Protein 5FEY (pdb70)

InterPro domains:
  IPR000315 B-box-type zinc finger [PS50119] (95-138)
  IPR000315 B-box-type zinc finger [SM00336] (95-138)
  IPR001258 NHL repeat [PF01436] (371-398)
  IPR001258 NHL repeat [PF01436] (469-496)
  IPR001258 NHL repeat [PF01436] (616-643)
  IPR001258 NHL repeat [PS51125] (358-401)
  IPR001258 NHL repeat [PS51125] (415-458)
  IPR001258 NHL repeat [PS51125] (464-499)
  IPR001258 NHL repeat [PS51125] (562-605)
  IPR001258 NHL repeat [PS51125] (616-646)
  IPR001841 Zinc finger, RING-type [PS50089] (20-65)
  IPR001841 Zinc finger, RING-type [SM00184] (20-64)
  IPR011042 Six-bladed beta-propeller, TolB-like [G3DSA:2.120.10.30] (347-546)
  IPR011042 Six-bladed beta-propeller, TolB-like [G3DSA:2.120.10.30] (547-652)
  IPR013083 Zinc finger, RING/FYVE/PHD-type [G3DSA:3.30.40.10] (6-94)
  IPR017907 Zinc finger, RING-type, conserved site [PS00518] (39-48)
  IPR027370 Zinc finger, RING-type, eukaryotic [PF13445] (20-62)
  IPR047051 TRIM32, B-box type 1 zinc finger [cd19806] (98-138)

Nearest PDB structures (foldseek):
  5fey-assembly1_A  TM=1.013E+00  e=1.284E-15  Homo sapiens
  5fey-assembly1_B  TM=9.934E-01  e=4.570E-12  Homo sapiens
  2ct2-assembly1_A  TM=7.815E-01  e=1.992E-08  Homo sapiens
  4txa-assembly1_A  TM=7.859E-01  e=1.491E-04  Mus musculus
  8c6j-assembly1_CN  TM=7.035E-01  e=1.374E-01  Homo sapiens

B-factor: mean 85.53, std 28.17, range [35.69, 183.36]

Foldseek 3Di:
DDDDPVVVQVQQAFPPPRHGADVPQQFWFAAPVGDTGGVVVVVVQVVPQAADPPDGDTGGCVVTDTPVVN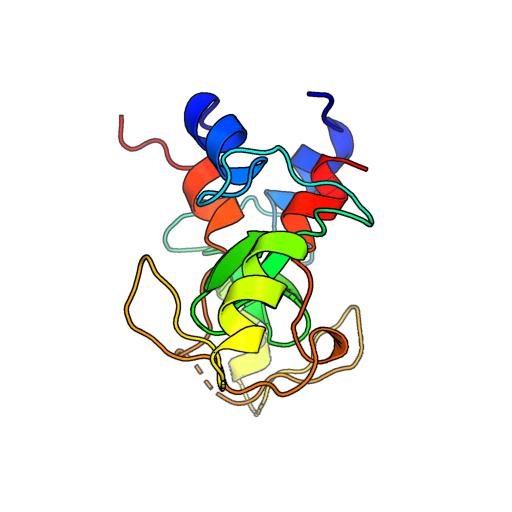CVVPDDPD/DDDDPVVVQVQQAFPPPRGGADVPQQFWWAAPVGDTGGPVVQVVQLVVHQGADPPDRDGGGDNDRVVTDTPVVNVVVVD

GO terms:
  GO:0061630 ubiquitin protein ligase activity (F, IDA)
  GO:0034144 negative regulation of toll-like receptor 4 signaling pathway (P, IDA)
  GO:0005737 cytoplasm (C, IDA)
  GO:0005776 autophagosome (C, IDA)
  GO:0005813 centrosome (C, IDA)
  GO:0042594 response to starvation (P, IDA)
  GO:0030674 protein-macromolecule adaptor activity (F, IDA)
  GO:0045087 innate immune response (P, IDA)
  GO:2000786 positive regulation of autophagosome assembly (P, IDA)
  GO:0033554 cellular response to stress (P, IDA)
  GO:1902018 negative regulation of cilium assembly (P, IDA)
  GO:0006979 response to oxidative stress (P, IDA)
  GO:0070534 protein K63-linked ubiquitination (P, IDA)
  GO:0070936 protein K48-linked ubiquitination (P, IDA)
  GO:0000045 autophagosome assembly (P, IDA)
  GO:0061630 ubiquitin protein ligase activity (F, IMP)
  GO:0003713 transcription coactivator activity (F, IDA)
  GO:0010508 positive regulation of autophagy (P, IDA)
  GO:0010994 free ubiquitin chain polymerization (P, IDA)
  GO:0061630 ubiquitin protein ligase activity (F, EXP)

Radius of gyration: 15.33 Å; Cα contacts (8 Å, |Δi|>4): 271; chains: 2; bounding box: 41×32×33 Å

Sequence (157 aa):
SHLNLDALREVLECPICMESFTEEQLRPKLLHCGHTICRQCLEKLLASGVRCPFCSKITRITQLTDNLTVLKIIDTAGSHLNLDALREVLECPICMESFTEEQLRPKLLHCGHTICRQCLEKLLASSGVRCPFCSKITRITSLTQLTDNLTVLKIID

CATH classification: 3.30.40.10

Secondary structure (DSSP, 8-state):
----HHHHHHTTB-TTT-PBP-SSTT-EEE-TTS-EEEHHHHHHHTT--EE-SSS--EE----PEE-HHHHHHT----/----HHHHHHHTB-TTT-PBP-SSTT--EE-TTS-EE-HHHHHHHHHT--EE-SSS--EE--SSGGGSEE-HHHHHHT-

Organism: Homo sapiens (NCBI:txid9606)

Structure (mmCIF, N/CA/C/O backbone):
data_5FEY
#
_entry.id   5FEY
#
_cell.length_a   54.536
_cell.length_b   54.536
_cell.length_c   99.120
_cell.angle_alpha   90.00
_cell.angle_beta   90.00
_cell.angle_gamma   90.00
#
_symmetry.space_group_name_H-M   'P 43 21 2'
#
loop_
_entity.id
_entity.type
_entity.pdbx_description
1 polymer 'E3 ubiquitin-protein ligase TRIM32'
2 non-polymer 'ZINC ION'
3 water water
#
loop_
_atom_site.group_PDB
_atom_site.id
_atom_site.type_symbol
_atom_site.label_atom_id
_atom_site.label_alt_id
_atom_site.label_comp_id
_atom_site.label_asym_id
_atom_site.label_entity_id
_atom_site.label_seq_id
_atom_site.pdbx_PDB_ins_code
_atom_site.Cartn_x
_atom_site.Cartn_y
_atom_site.Cartn_z
_atom_site.occupancy
_atom_site.B_iso_or_equiv
_atom_site.auth_seq_id
_atom_site.auth_comp_id
_atom_site.auth_asym_id
_atom_site.auth_atom_id
_atom_site.pdbx_PDB_model_num
ATOM 1 N N . SER A 1 2 ? 4.374 14.963 48.275 1.00 93.12 7 SER A N 1
ATOM 2 C CA . SER A 1 2 ? 4.756 13.930 47.320 1.00 92.35 7 SER A CA 1
ATOM 3 C C . SER A 1 2 ? 5.967 13.146 47.815 1.00 91.11 7 SER A C 1
ATOM 4 O O . SER A 1 2 ? 6.925 13.723 48.329 1.00 88.20 7 SER A O 1
ATOM 7 N N . HIS A 1 3 ? 5.917 11.827 47.650 1.00 95.05 8 HIS A N 1
ATOM 8 C CA . HIS A 1 3 ? 6.989 10.962 48.115 1.00 99.64 8 HIS A CA 1
ATOM 9 C C . HIS A 1 3 ? 8.249 11.168 47.277 1.00 93.72 8 HIS A C 1
ATOM 10 O O . HIS A 1 3 ? 8.249 11.858 46.253 1.00 92.50 8 HIS A O 1
ATOM 17 N N . LEU A 1 4 ? 9.338 10.545 47.724 1.00 83.92 9 LEU A N 1
ATOM 18 C CA . LEU A 1 4 ? 10.605 10.613 47.012 1.00 71.10 9 LEU A CA 1
ATOM 19 C C . LEU A 1 4 ? 11.511 9.499 47.515 1.00 67.54 9 LEU A C 1
ATOM 20 O O . LEU A 1 4 ? 11.504 9.178 48.706 1.00 65.88 9 LEU A O 1
ATOM 25 N N . ASN A 1 5 ? 12.291 8.920 46.604 1.00 63.55 10 ASN A N 1
ATOM 26 C CA . ASN A 1 5 ? 13.227 7.856 46.944 1.00 65.72 10 ASN A CA 1
ATOM 27 C C . ASN A 1 5 ? 14.579 8.486 47.261 1.00 61.98 10 ASN A C 1
ATOM 28 O O . ASN A 1 5 ? 15.181 9.139 46.401 1.00 63.56 10 ASN A O 1
ATOM 33 N N . LEU A 1 6 ? 15.056 8.286 48.491 1.00 57.66 11 LEU A N 1
ATOM 34 C CA . LEU A 1 6 ? 16.287 8.945 48.912 1.00 56.10 11 LEU A CA 1
ATOM 35 C C . LEU A 1 6 ? 17.514 8.300 48.278 1.00 54.54 11 LEU A C 1
ATOM 36 O O . LEU A 1 6 ? 18.424 9.002 47.821 1.00 48.07 11 LEU A O 1
ATOM 41 N N . ASP A 1 7 ? 17.558 6.966 48.240 1.00 53.14 12 ASP A N 1
ATOM 42 C CA . ASP A 1 7 ? 18.705 6.279 47.653 1.00 68.43 12 ASP A CA 1
ATOM 43 C C . ASP A 1 7 ? 18.803 6.539 46.155 1.00 61.50 12 ASP A C 1
ATOM 44 O O . ASP A 1 7 ? 19.906 6.700 45.618 1.00 66.30 12 A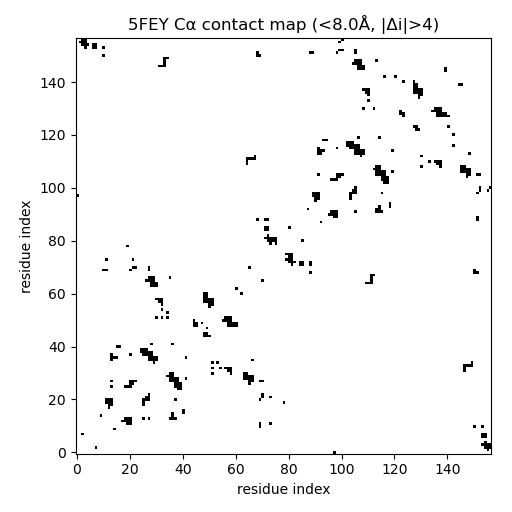SP A O 1
ATOM 49 N N . ALA A 1 8 ? 17.664 6.582 45.462 1.00 50.31 13 ALA A N 1
ATOM 50 C CA . ALA A 1 8 ? 17.679 6.881 44.034 1.00 58.20 13 ALA A CA 1
ATOM 51 C C . ALA A 1 8 ? 18.094 8.324 43.772 1.00 53.09 13 ALA A C 1
ATOM 52 O O . ALA A 1 8 ? 18.775 8.608 42.779 1.00 56.97 13 ALA A O 1
ATOM 54 N N . LEU A 1 9 ? 17.693 9.249 44.650 1.00 52.67 14 LEU A N 1
ATOM 55 C CA . LEU A 1 9 ? 18.078 10.647 44.483 1.00 51.19 14 LEU A CA 1
ATOM 56 C C . LEU A 1 9 ? 19.589 10.832 44.559 1.00 59.02 14 LEU A C 1
ATOM 57 O O . LEU A 1 9 ? 20.139 11.704 43.877 1.00 62.63 14 LEU A O 1
ATOM 62 N N . ARG A 1 10 ? 20.276 10.027 45.372 1.00 54.01 15 ARG A N 1
ATOM 63 C CA . ARG A 1 10 ? 21.732 10.118 45.433 1.00 65.37 15 ARG A CA 1
ATOM 64 C C . ARG A 1 10 ? 22.377 9.562 44.169 1.00 61.72 15 ARG A C 1
ATOM 65 O O . ARG A 1 10 ? 23.380 10.101 43.689 1.00 61.60 15 ARG A O 1
ATOM 73 N N . GLU A 1 11 ? 21.818 8.479 43.621 1.00 65.22 16 GLU A N 1
ATOM 74 C CA . GLU A 1 11 ? 22.392 7.868 42.425 1.00 71.01 16 GLU A CA 1
ATOM 75 C C . GLU A 1 11 ? 22.378 8.829 41.243 1.00 60.47 16 GLU A C 1
ATOM 76 O O . GLU A 1 11 ? 23.365 8.933 40.506 1.00 60.55 16 GLU A O 1
ATOM 82 N N . VAL A 1 12 ? 21.267 9.544 41.047 1.00 52.59 17 VAL A N 1
ATOM 83 C CA . VAL A 1 12 ? 21.115 10.394 39.872 1.00 50.09 17 VAL A CA 1
ATOM 84 C C . VAL A 1 12 ? 21.960 11.656 39.932 1.00 47.49 17 VAL A C 1
ATOM 85 O O . VAL A 1 12 ? 22.083 12.352 38.917 1.00 44.35 17 VAL A O 1
ATOM 89 N N . LEU A 1 13 ? 22.546 11.974 41.084 1.00 49.70 18 LEU A N 1
ATOM 90 C CA . LEU A 1 13 ? 23.331 13.192 41.230 1.00 49.19 18 LEU A CA 1
ATOM 91 C C . LEU A 1 13 ? 24.823 12.980 41.005 1.00 51.92 18 LEU A C 1
ATOM 92 O O . LEU A 1 13 ? 25.588 13.946 41.098 1.00 57.37 18 LEU A O 1
ATOM 97 N N . GLU A 1 14 ? 25.258 11.756 40.718 1.00 52.71 19 GLU A N 1
ATOM 98 C CA . GLU A 1 14 ? 26.650 11.489 40.389 1.00 67.08 19 GLU A CA 1
ATOM 99 C C . GLU A 1 14 ? 26.725 10.642 39.127 1.00 69.25 19 GLU A C 1
ATOM 100 O O . GLU A 1 14 ? 25.826 9.846 38.839 1.00 65.57 19 GLU A O 1
ATOM 106 N N . CYS A 1 15 ? 27.803 10.833 38.374 1.00 73.76 20 CYS A N 1
ATOM 107 C CA . CYS A 1 15 ? 27.980 10.117 37.119 1.00 77.06 20 CYS A CA 1
ATOM 108 C C . CYS A 1 15 ? 28.054 8.615 37.377 1.00 85.94 20 CYS A C 1
ATOM 109 O O . CYS A 1 15 ? 28.811 8.178 38.254 1.00 94.70 20 CYS A O 1
ATOM 112 N N . PRO A 1 16 ? 27.291 7.796 36.646 1.00 87.66 21 PRO A N 1
ATOM 113 C CA . PRO A 1 16 ? 27.327 6.346 36.880 1.00 92.05 21 PRO A CA 1
ATOM 114 C C . PRO A 1 16 ? 28.612 5.673 36.423 1.00 94.61 21 PRO A C 1
ATOM 115 O O . PRO A 1 16 ? 28.761 4.464 36.636 1.00 96.49 21 PRO A O 1
ATOM 119 N N . ILE A 1 17 ? 29.539 6.402 35.804 1.00 95.07 22 ILE A N 1
ATOM 120 C CA . ILE A 1 17 ? 30.784 5.810 35.327 1.00 97.66 22 ILE A CA 1
ATOM 121 C C . ILE A 1 17 ? 31.915 6.123 36.299 1.00 100.21 22 ILE A C 1
ATOM 122 O O . ILE A 1 17 ? 32.441 5.222 36.963 1.00 102.55 22 ILE A O 1
ATOM 127 N N . CYS A 1 18 ? 32.299 7.397 36.391 1.00 99.06 23 CYS A N 1
ATOM 128 C CA . CYS A 1 18 ? 33.412 7.789 37.248 1.00 100.55 23 CYS A CA 1
ATOM 129 C C . CYS A 1 18 ? 33.003 7.974 38.703 1.00 100.65 23 CYS A C 1
ATOM 130 O O . CYS A 1 18 ? 33.871 8.229 39.545 1.00 104.17 23 CYS A O 1
ATOM 133 N N . MET A 1 19 ? 31.712 7.863 39.008 1.00 101.33 24 MET A N 1
ATOM 134 C CA . MET A 1 19 ? 31.159 7.903 40.360 1.00 107.08 24 MET A CA 1
ATOM 135 C C . MET A 1 19 ? 31.376 9.237 41.063 1.00 105.62 24 MET A C 1
ATOM 136 O O . MET A 1 19 ? 31.214 9.319 42.287 1.00 110.49 24 MET A O 1
ATOM 141 N N . GLU A 1 20 ? 31.739 10.285 40.332 1.00 99.47 25 GLU A N 1
ATOM 142 C CA . GLU A 1 20 ? 31.862 11.613 40.910 1.00 94.14 25 GLU A CA 1
ATOM 143 C C . GLU A 1 20 ? 30.555 12.378 40.743 1.00 84.44 25 GLU A C 1
ATOM 144 O O . GLU A 1 20 ? 29.831 12.203 39.760 1.00 81.33 25 GLU A O 1
ATOM 150 N N . SER A 1 21 ? 30.260 13.231 41.720 1.00 86.40 26 SER A N 1
ATOM 151 C CA . SER A 1 21 ? 29.030 14.009 41.687 1.00 85.04 26 SER A CA 1
ATOM 152 C C . SER A 1 21 ? 29.072 15.031 40.559 1.00 85.16 26 SER A C 1
ATOM 153 O O . SER A 1 21 ? 30.112 15.637 40.285 1.00 93.56 26 SER A O 1
ATOM 156 N N . PHE A 1 22 ? 27.932 15.206 39.892 1.00 74.99 27 PHE A N 1
ATOM 157 C CA . PHE A 1 22 ? 27.853 16.148 38.785 1.00 68.62 27 PHE A CA 1
ATOM 158 C C . PHE A 1 22 ? 28.125 17.570 39.263 1.00 69.83 27 PHE A C 1
ATOM 159 O O . PHE A 1 22 ? 27.751 17.964 40.371 1.00 70.44 27 PHE A O 1
ATOM 167 N N . THR A 1 23 ? 28.780 18.342 38.405 1.00 69.01 28 THR A N 1
ATOM 168 C CA . THR A 1 23 ? 29.050 19.755 38.626 1.00 70.19 28 THR A CA 1
ATOM 169 C C . THR A 1 23 ? 28.481 20.553 37.457 1.00 70.96 28 THR A C 1
ATOM 170 O O . THR A 1 23 ? 27.937 19.996 36.502 1.00 67.00 28 THR A O 1
ATOM 174 N N . GLU A 1 24 ? 28.596 21.878 37.545 1.00 79.11 29 GLU A N 1
ATOM 175 C CA . GLU A 1 24 ? 28.067 22.735 36.493 1.00 87.40 29 GLU A CA 1
ATOM 176 C C . GLU A 1 24 ? 29.010 22.861 35.303 1.00 93.15 29 GLU A C 1
ATOM 177 O O . GLU A 1 24 ? 28.546 23.152 34.195 1.00 96.92 29 GLU A O 1
ATOM 183 N N . GLU A 1 25 ? 30.314 22.652 35.499 1.00 95.04 30 GLU A N 1
ATOM 184 C CA . GLU A 1 25 ? 31.285 22.809 34.417 1.00 102.48 30 GLU A CA 1
ATOM 185 C C . GLU A 1 25 ? 32.074 21.528 34.182 1.00 103.26 30 GLU A C 1
ATOM 186 O O . GLU A 1 25 ? 31.938 20.923 33.114 1.00 102.05 30 GLU A O 1
ATOM 192 N N . GLN A 1 26 ? 32.903 21.093 35.133 1.00 105.56 31 GLN A N 1
ATOM 193 C CA . GLN A 1 26 ? 33.763 19.928 34.945 1.00 107.85 31 GLN A CA 1
ATOM 194 C C . GLN A 1 26 ? 32.962 18.665 34.652 1.00 99.15 31 GLN A C 1
ATOM 195 O O . GLN A 1 26 ? 33.055 18.106 33.554 1.00 99.66 31 GLN A O 1
ATOM 201 N N . LEU A 1 27 ? 32.180 18.208 35.621 1.00 93.62 32 LEU A N 1
ATOM 202 C CA . LEU A 1 27 ? 31.355 17.008 35.467 1.00 85.08 32 LEU A CA 1
ATOM 203 C C . LEU A 1 27 ? 29.922 17.371 35.102 1.00 75.52 32 LEU A C 1
ATOM 204 O O . LEU A 1 27 ? 28.969 16.936 35.749 1.00 69.27 32 LEU A O 1
ATOM 209 N N . ARG A 1 28 ? 29.755 18.176 34.060 1.00 67.58 33 ARG A N 1
ATOM 210 C CA . ARG A 1 28 ? 28.425 18.639 33.684 1.00 62.53 33 ARG A CA 1
ATOM 211 C C . ARG A 1 28 ? 27.588 17.466 33.187 1.00 61.95 33 ARG A C 1
ATOM 212 O O . ARG A 1 28 ? 28.037 16.717 32.311 1.00 64.96 33 ARG A O 1
ATOM 220 N N . PRO A 1 29 ? 26.378 17.270 33.714 1.00 56.98 34 PRO A N 1
ATOM 221 C CA . PRO A 1 29 ? 25.566 16.114 33.303 1.00 57.34 34 PRO A CA 1
ATOM 222 C C . PRO A 1 29 ? 25.005 16.323 31.905 1.00 56.78 34 PRO A C 1
ATOM 223 O O . PRO A 1 29 ? 24.279 17.286 31.650 1.00 55.40 34 PRO A O 1
ATOM 227 N N . LYS A 1 30 ? 25.346 15.411 30.999 1.00 60.53 35 LYS A N 1
ATOM 228 C CA . LYS A 1 30 ? 24.941 15.495 29.605 1.00 62.39 35 LYS A CA 1
ATOM 229 C C . LYS A 1 30 ? 23.901 14.424 29.305 1.00 60.35 35 LYS A C 1
ATOM 230 O O . LYS A 1 30 ? 24.016 13.285 29.768 1.00 58.59 35 LYS A O 1
ATOM 236 N N . LEU A 1 31 ? 22.887 14.798 28.531 1.00 59.78 36 LEU A N 1
ATOM 237 C CA . LEU A 1 31 ? 21.808 13.889 28.169 1.00 65.22 36 LEU A CA 1
ATOM 238 C C . LEU A 1 31 ? 22.109 13.235 26.827 1.00 70.85 36 LEU A C 1
ATOM 239 O O . LEU A 1 31 ? 22.162 13.916 25.797 1.00 74.12 36 LEU A O 1
ATOM 244 N N . LEU A 1 32 ? 22.302 11.920 26.838 1.00 67.26 37 LEU A N 1
ATOM 245 C CA . LEU A 1 32 ? 22.337 11.176 25.592 1.00 74.02 37 LEU A CA 1
ATOM 246 C C . LEU A 1 32 ? 20.926 11.047 25.030 1.00 73.22 37 LEU A C 1
ATOM 247 O O . LEU A 1 32 ? 19.929 11.196 25.743 1.00 65.32 37 LEU A O 1
ATOM 252 N N . HIS A 1 33 ? 20.847 10.768 23.728 1.00 76.73 38 HIS A N 1
ATOM 253 C CA . HIS A 1 33 ? 19.548 10.679 23.073 1.00 81.20 38 HIS A CA 1
ATOM 254 C C . HIS A 1 33 ? 18.714 9.515 23.593 1.00 79.62 38 HIS A C 1
ATOM 255 O O . HIS A 1 33 ? 17.489 9.528 23.434 1.00 83.25 38 HIS A O 1
ATOM 262 N N . CYS A 1 34 ? 19.345 8.518 24.213 1.00 74.25 39 CYS A N 1
ATOM 263 C CA . CYS A 1 34 ? 18.615 7.405 24.805 1.00 75.43 39 CYS A CA 1
ATOM 264 C C . CYS A 1 34 ? 17.992 7.745 26.153 1.00 76.46 39 CYS A C 1
ATOM 265 O O . CYS A 1 34 ? 17.178 6.962 26.653 1.00 78.61 39 CYS A O 1
ATOM 268 N N . GLY A 1 35 ? 18.351 8.881 26.750 1.00 72.86 40 GLY A N 1
ATOM 269 C CA . GLY A 1 35 ? 17.806 9.311 28.017 1.00 71.73 40 GLY A CA 1
ATOM 270 C C . GLY A 1 35 ? 18.730 9.134 29.205 1.00 70.38 40 GLY A C 1
ATOM 271 O O . GLY A 1 35 ? 18.507 9.769 30.242 1.00 71.61 40 GLY A O 1
ATOM 272 N N . HIS A 1 36 ? 19.758 8.299 29.085 1.00 72.98 41 HIS A N 1
ATOM 273 C CA . HIS A 1 36 ? 20.708 8.122 30.170 1.00 68.03 41 HIS A CA 1
ATOM 274 C C . HIS A 1 36 ? 21.651 9.319 30.250 1.00 63.81 41 HIS A C 1
ATOM 275 O O . HIS A 1 36 ? 21.872 10.037 29.271 1.00 67.29 41 HIS A O 1
ATOM 282 N N . THR A 1 37 ? 22.215 9.527 31.437 1.00 59.78 42 THR A N 1
ATOM 283 C CA . THR A 1 37 ? 23.027 10.701 31.724 1.00 61.36 42 THR A CA 1
ATOM 284 C C . THR A 1 37 ? 24.432 10.280 32.130 1.00 67.82 42 THR A C 1
ATOM 285 O O . THR A 1 37 ? 24.601 9.421 33.003 1.00 72.30 42 THR A O 1
ATOM 289 N N . ILE A 1 38 ? 25.434 10.888 31.492 1.00 69.90 43 ILE A N 1
ATOM 290 C CA . ILE A 1 38 ? 26.834 10.725 31.858 1.00 70.87 43 ILE A CA 1
ATOM 291 C C . ILE A 1 38 ? 27.473 12.106 31.901 1.00 64.08 43 ILE A C 1
ATOM 292 O O . ILE A 1 38 ? 27.014 13.051 31.255 1.00 55.52 43 ILE A O 1
ATOM 297 N N . CYS A 1 39 ? 28.547 12.217 32.680 1.00 63.50 44 CYS A N 1
ATOM 298 C CA . CYS A 1 39 ? 29.206 13.502 32.843 1.00 65.34 44 CYS A CA 1
ATOM 299 C C . CYS A 1 39 ? 29.961 13.873 31.568 1.00 72.44 44 CYS A C 1
ATOM 300 O O . CYS A 1 39 ? 30.143 13.060 30.657 1.00 77.71 44 CYS A O 1
ATOM 303 N N . ARG A 1 40 ? 30.407 15.129 31.510 1.00 71.90 45 ARG A N 1
ATOM 304 C CA . ARG A 1 40 ? 31.101 15.605 30.319 1.00 80.76 45 ARG A CA 1
ATOM 305 C C . ARG A 1 40 ? 32.460 14.933 30.161 1.00 89.13 45 ARG A C 1
ATOM 306 O O . ARG A 1 40 ? 32.845 14.560 29.047 1.00 92.78 45 ARG A O 1
ATOM 314 N N . GLN A 1 41 ? 33.195 14.761 31.262 1.00 95.42 46 GLN A N 1
ATOM 315 C CA . GLN A 1 41 ? 34.527 14.167 31.176 1.00 102.80 46 GLN A CA 1
ATOM 316 C C . GLN A 1 41 ? 34.457 12.721 30.701 1.00 103.24 46 GLN A C 1
ATOM 317 O O . GLN A 1 41 ? 35.231 12.304 29.831 1.00 108.03 46 GLN A O 1
ATOM 323 N N . CYS A 1 42 ? 33.541 11.932 31.270 1.00 95.81 47 CYS A N 1
ATOM 324 C CA . CYS A 1 42 ? 33.348 10.571 30.778 1.00 100.50 47 CYS A CA 1
ATOM 325 C C . CYS A 1 42 ? 32.865 10.573 29.335 1.00 103.78 47 CYS A C 1
ATOM 326 O O . CYS A 1 42 ? 33.180 9.654 28.570 1.00 108.89 47 CYS A O 1
ATOM 329 N N . LEU A 1 43 ? 32.098 11.594 28.949 1.00 102.62 48 LEU A N 1
ATOM 330 C CA . LEU A 1 43 ? 31.658 11.726 27.565 1.00 106.25 48 LEU A C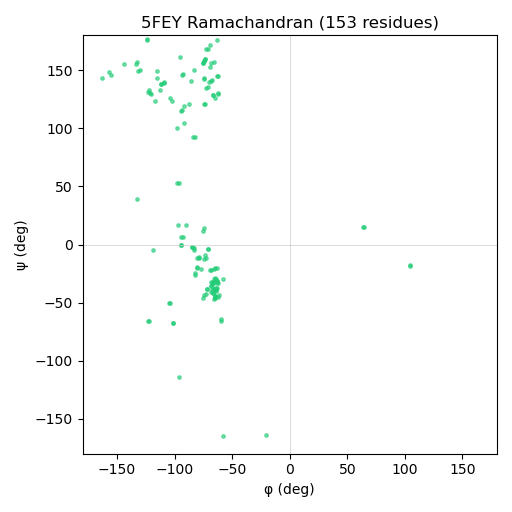A 1
ATOM 331 C C . LEU A 1 43 ? 32.822 12.046 26.635 1.00 116.34 48 LEU A C 1
ATOM 332 O O . LEU A 1 43 ? 32.817 11.629 25.470 1.00 120.00 48 LEU A O 1
ATOM 337 N N . GLU A 1 44 ? 33.824 12.779 27.129 1.00 125.22 49 GLU A N 1
ATOM 338 C CA . GLU A 1 44 ? 34.987 13.118 26.313 1.00 139.65 49 GLU A CA 1
ATOM 339 C C . GLU A 1 44 ? 35.793 11.884 25.925 1.00 141.19 49 GLU A C 1
ATOM 340 O O . GLU A 1 44 ? 36.450 11.881 24.878 1.00 145.15 49 GLU A O 1
ATOM 346 N N . LYS A 1 45 ? 35.769 10.838 26.753 1.00 139.47 50 LYS A N 1
ATOM 347 C CA . LYS A 1 45 ? 36.489 9.614 26.416 1.00 142.73 50 LYS A CA 1
ATOM 348 C C . LYS A 1 45 ? 35.913 8.968 25.161 1.00 146.71 50 LYS A C 1
ATOM 349 O O . LYS A 1 45 ? 36.653 8.420 24.336 1.00 156.09 50 LYS A O 1
ATOM 355 N N . LEU A 1 46 ? 34.592 9.025 25.004 1.00 140.07 51 LEU A N 1
ATOM 356 C CA . LEU A 1 46 ? 33.897 8.509 23.832 1.00 140.08 51 LEU A CA 1
ATOM 357 C C . LEU A 1 46 ? 33.949 9.465 22.644 1.00 141.75 51 LEU A C 1
ATOM 358 O O . LEU A 1 46 ? 33.596 9.066 21.529 1.00 144.96 51 LEU A O 1
ATOM 363 N N . LEU A 1 47 ? 34.383 10.709 22.862 1.00 142.02 52 LEU A N 1
ATOM 364 C CA . LEU A 1 47 ? 34.549 11.705 21.809 1.00 141.91 52 LEU A CA 1
ATOM 365 C C . LEU A 1 47 ? 35.755 11.437 20.914 1.00 142.56 52 LEU A C 1
ATOM 366 O O . LEU A 1 47 ? 35.901 12.109 19.887 1.00 148.04 52 LEU A O 1
ATOM 371 N N . ALA A 1 48 ? 36.612 10.475 21.268 1.00 136.97 53 ALA A N 1
ATOM 372 C CA . ALA A 1 48 ? 37.771 10.168 20.434 1.00 136.44 53 ALA A CA 1
ATOM 373 C C . ALA A 1 48 ? 37.370 9.770 19.018 1.00 133.59 53 ALA A C 1
ATOM 374 O O . ALA A 1 48 ? 38.132 10.002 18.073 1.00 141.30 53 ALA A O 1
ATOM 376 N N . SER A 1 49 ? 36.194 9.174 18.845 1.00 128.66 54 SER A N 1
ATOM 377 C CA . SER A 1 49 ? 35.702 8.856 17.507 1.00 133.10 54 SER A CA 1
ATOM 378 C C . SER A 1 49 ? 34.761 9.946 17.004 1.00 127.71 54 SER A C 1
ATOM 379 O O . SER A 1 49 ? 33.701 9.658 16.446 1.00 122.39 54 SER A O 1
ATOM 382 N N . GLY A 1 53 ? 30.009 8.660 16.372 1.00 123.61 58 GLY A N 1
ATOM 383 C CA . GLY A 1 53 ? 29.103 9.014 17.448 1.00 116.95 58 GLY A CA 1
ATOM 384 C C . GLY A 1 53 ? 29.496 8.420 18.787 1.00 114.51 58 GLY A C 1
ATOM 385 O O . GLY A 1 53 ? 30.623 7.960 18.965 1.00 117.27 58 GLY A O 1
ATOM 386 N N . VAL A 1 54 ? 28.559 8.432 19.732 1.00 109.88 59 VAL A N 1
ATOM 387 C CA . VAL A 1 54 ? 28.777 7.926 21.082 1.00 106.90 59 VAL A CA 1
ATOM 388 C C . VAL A 1 54 ? 27.740 6.850 21.369 1.00 105.00 59 VAL A C 1
ATOM 389 O O . VAL A 1 54 ? 26.544 7.061 21.139 1.00 104.58 59 VAL A O 1
ATOM 393 N N . ARG A 1 55 ? 28.194 5.708 21.880 1.00 107.70 60 ARG A N 1
ATOM 394 C CA . ARG A 1 55 ? 27.315 4.601 22.234 1.00 105.93 60 ARG A CA 1
ATOM 395 C C . ARG A 1 55 ? 27.152 4.543 23.747 1.00 105.23 60 ARG A C 1
ATOM 396 O O . ARG A 1 55 ? 28.145 4.499 24.482 1.00 105.74 60 ARG A O 1
ATOM 404 N N . CYS A 1 56 ? 25.905 4.543 24.206 1.00 103.58 61 CYS A N 1
ATOM 405 C CA . CYS A 1 56 ? 25.638 4.489 25.635 1.00 98.45 61 CYS A CA 1
ATOM 406 C C . CYS A 1 56 ? 25.979 3.106 26.189 1.00 99.98 61 CYS A C 1
ATOM 407 O O . CYS A 1 56 ? 25.640 2.088 25.576 1.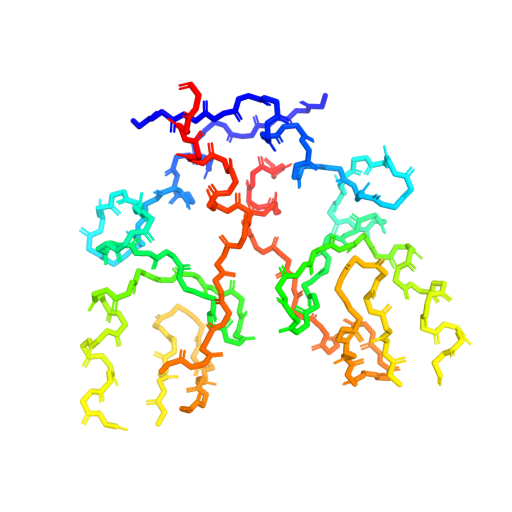00 99.73 61 CYS A O 1
ATOM 410 N N . PRO A 1 57 ? 26.652 3.035 27.336 1.00 102.18 62 PRO A N 1
ATOM 411 C CA . PRO A 1 57 ? 27.076 1.744 27.893 1.00 113.11 62 PRO A CA 1
ATOM 412 C C . PRO A 1 57 ? 26.036 1.019 28.735 1.00 120.08 62 PRO A C 1
ATOM 413 O O . PRO A 1 57 ? 26.321 -0.089 29.203 1.00 126.58 62 PRO A O 1
ATOM 417 N N . PHE A 1 58 ? 24.852 1.594 28.944 1.00 125.48 63 PHE A N 1
ATOM 418 C CA . PHE A 1 58 ? 23.803 0.949 29.726 1.00 128.69 63 PHE A CA 1
ATOM 419 C C . PHE A 1 58 ? 22.698 0.376 28.847 1.00 133.95 63 PHE A C 1
ATOM 420 O O . PHE A 1 58 ? 22.323 -0.789 29.005 1.00 140.60 63 PHE A O 1
ATOM 428 N N . CYS A 1 59 ? 22.165 1.172 27.926 1.00 118.37 64 CYS A N 1
ATOM 429 C CA . CYS A 1 59 ? 21.396 0.661 26.801 1.00 112.47 64 CYS A CA 1
ATOM 430 C C . CYS A 1 59 ? 22.201 0.912 25.533 1.00 113.90 64 CYS A C 1
ATOM 431 O O . CYS A 1 59 ? 22.808 1.975 25.373 1.00 117.84 64 CYS A O 1
ATOM 434 N N . SER A 1 60 ? 22.223 -0.075 24.642 1.00 111.34 65 SER A N 1
ATOM 435 C CA . SER A 1 60 ? 23.184 -0.082 23.547 1.00 112.92 65 SER A CA 1
ATOM 436 C C . SER A 1 60 ? 22.855 0.898 22.423 1.00 112.44 65 SER A C 1
ATOM 437 O O . SER A 1 60 ? 23.481 0.813 21.361 1.00 114.83 65 SER A O 1
ATOM 440 N N . LYS A 1 61 ? 21.907 1.814 22.608 1.00 107.21 66 LYS A N 1
ATOM 441 C CA . LYS A 1 61 ? 21.685 2.827 21.589 1.00 108.31 66 LYS A CA 1
ATOM 442 C C . LYS A 1 61 ? 22.875 3.781 21.521 1.00 101.52 66 LYS A C 1
ATOM 443 O O . LYS A 1 61 ? 23.633 3.944 22.482 1.00 96.62 66 LYS A O 1
ATOM 449 N N . ILE A 1 62 ? 23.032 4.421 20.365 1.00 100.87 67 ILE A N 1
ATOM 450 C CA . ILE A 1 62 ? 24.148 5.327 20.129 1.00 98.81 67 ILE A CA 1
ATOM 451 C C . ILE A 1 62 ? 23.597 6.731 19.927 1.00 98.48 67 ILE A C 1
ATOM 452 O O . ILE A 1 62 ? 22.479 6.925 19.438 1.00 101.66 67 ILE A O 1
ATOM 457 N N . THR A 1 63 ? 24.394 7.715 20.330 1.00 94.19 68 THR A N 1
ATOM 458 C CA . THR A 1 63 ? 24.051 9.126 20.222 1.00 94.42 68 THR A CA 1
ATOM 459 C C . THR A 1 63 ? 24.971 9.791 19.208 1.00 99.87 68 THR A C 1
ATOM 460 O O . THR A 1 63 ? 26.191 9.601 19.248 1.00 101.41 68 THR A O 1
ATOM 464 N N . ARG A 1 64 ? 24.381 10.567 18.304 1.00 109.46 69 ARG A N 1
ATOM 465 C CA . ARG A 1 64 ? 25.100 11.120 17.169 1.00 118.37 69 ARG A CA 1
ATOM 466 C C . ARG A 1 64 ? 25.839 12.396 17.555 1.00 118.94 69 ARG A C 1
ATOM 467 O O . ARG A 1 64 ? 25.419 13.143 18.444 1.00 117.06 69 ARG A O 1
ATOM 475 N N . ILE A 1 65 ? 26.957 12.634 16.875 1.00 120.31 70 ILE A N 1
ATOM 476 C CA . ILE A 1 65 ? 27.820 13.774 17.168 1.00 114.61 70 ILE A CA 1
ATOM 477 C C . ILE A 1 65 ? 27.158 15.094 16.788 1.00 111.43 70 ILE A C 1
ATOM 478 O O . ILE A 1 65 ? 27.764 16.159 16.910 1.00 109.21 70 ILE A O 1
ATOM 480 N N . THR A 1 69 ? 30.038 20.003 21.069 1.00 114.81 74 THR A N 1
ATOM 481 C CA . THR A 1 69 ? 29.055 19.158 21.737 1.00 110.88 74 THR A CA 1
ATOM 482 C C . THR A 1 69 ? 27.695 19.847 21.813 1.00 112.45 74 THR A C 1
ATOM 483 O O . THR A 1 69 ? 27.468 20.706 22.667 1.00 100.49 74 THR A O 1
ATOM 487 N N . GLN A 1 70 ? 26.795 19.469 20.906 1.00 131.14 75 GLN A N 1
ATOM 488 C CA . GLN A 1 70 ? 25.428 19.969 20.898 1.00 136.74 75 GLN A CA 1
ATOM 489 C C . GLN A 1 70 ? 24.493 19.099 21.735 1.00 127.37 75 GLN A C 1
ATOM 490 O O . GLN A 1 70 ? 23.268 19.189 21.589 1.00 129.97 75 GLN A O 1
ATOM 496 N N . LEU A 1 71 ? 25.045 18.261 22.608 1.00 110.08 76 LEU A N 1
ATOM 497 C CA . LEU A 1 71 ? 24.219 17.437 23.476 1.00 95.13 76 LEU A CA 1
ATOM 498 C C . LEU A 1 71 ? 23.476 18.303 24.485 1.00 85.20 76 LEU A C 1
ATOM 499 O O . LEU A 1 71 ? 24.015 19.285 25.003 1.00 87.52 76 LEU A O 1
ATOM 504 N N . THR A 1 72 ? 22.228 17.936 24.755 1.00 79.21 77 THR A N 1
ATOM 505 C CA . THR A 1 72 ? 21.438 18.660 25.739 1.00 76.49 77 THR A CA 1
ATOM 506 C C . THR A 1 72 ? 21.912 18.326 27.147 1.00 65.98 77 THR A C 1
ATOM 507 O O . THR A 1 72 ? 22.286 17.187 27.441 1.00 58.93 77 THR A O 1
ATOM 511 N N . ASP A 1 73 ? 21.909 19.331 28.017 1.00 64.80 78 ASP A N 1
ATOM 512 C CA . ASP A 1 73 ? 22.228 19.102 29.415 1.00 66.34 78 ASP A CA 1
ATOM 513 C C . ASP A 1 73 ? 21.067 18.414 30.123 1.00 57.16 78 ASP A C 1
ATOM 514 O O . ASP A 1 73 ? 19.914 18.473 29.689 1.00 57.05 78 ASP A O 1
ATOM 519 N N . ASN A 1 74 ? 21.384 17.754 31.234 1.00 56.30 79 ASN A N 1
ATOM 520 C CA . ASN A 1 74 ? 20.347 17.209 32.105 1.00 48.16 79 ASN A CA 1
ATOM 521 C C . ASN A 1 74 ? 19.884 18.365 32.981 1.00 48.63 79 ASN A C 1
ATOM 522 O O . ASN A 1 74 ? 20.459 18.653 34.031 1.00 44.77 79 ASN A O 1
ATOM 527 N N . LEU A 1 75 ? 18.836 19.054 32.524 1.00 47.69 80 LEU A N 1
ATOM 528 C CA . LEU A 1 75 ? 18.370 20.254 33.212 1.00 48.81 80 LEU A CA 1
ATOM 529 C C . LEU A 1 75 ? 17.811 19.939 34.594 1.00 46.50 80 LEU A C 1
ATOM 530 O O . LEU A 1 75 ? 17.865 20.787 35.494 1.00 44.44 80 LEU A O 1
ATOM 535 N N . THR A 1 76 ? 17.261 18.739 34.776 1.00 47.68 81 THR A N 1
ATOM 536 C CA . THR A 1 76 ? 16.719 18.356 36.075 1.00 47.09 81 THR A CA 1
ATOM 537 C C . THR A 1 76 ? 17.821 18.269 37.125 1.00 48.16 81 THR A C 1
ATOM 538 O O . THR A 1 76 ? 17.664 18.755 38.251 1.00 48.56 81 THR A O 1
ATOM 542 N N . VAL A 1 77 ? 18.940 17.635 36.774 1.00 47.26 82 VAL A N 1
ATOM 543 C CA . VAL A 1 77 ? 20.063 17.536 37.702 1.00 45.14 82 VAL A CA 1
ATOM 544 C C . VAL A 1 77 ? 20.644 18.914 37.992 1.00 50.12 82 VAL A C 1
ATOM 545 O O . VAL A 1 77 ? 20.933 19.250 39.147 1.00 36.65 82 VAL A O 1
ATOM 549 N N . LEU A 1 78 ? 20.817 19.737 36.953 1.00 46.10 83 LEU A N 1
ATOM 550 C CA . LEU A 1 78 ? 21.452 21.039 37.136 1.00 49.75 83 LEU A CA 1
ATOM 551 C C . LEU A 1 78 ? 20.629 21.948 38.043 1.00 48.22 83 LEU A C 1
ATOM 552 O O . LEU A 1 78 ? 21.186 22.678 38.871 1.00 49.37 83 LEU A O 1
ATOM 557 N N . LYS A 1 79 ? 19.302 21.928 37.896 1.00 42.84 84 LYS A N 1
ATOM 558 C CA . LYS A 1 79 ? 18.457 22.729 38.778 1.00 45.10 84 LYS A CA 1
ATOM 559 C C . LYS A 1 79 ? 18.551 22.248 40.220 1.00 48.17 84 LYS A C 1
ATOM 560 O O . LYS A 1 79 ? 18.560 23.059 41.153 1.00 50.82 84 LYS A O 1
ATOM 566 N N . ILE A 1 80 ? 18.629 20.931 40.419 1.00 45.76 85 ILE A N 1
ATOM 567 C CA . ILE A 1 80 ? 18.652 20.380 41.770 1.00 50.53 85 ILE A CA 1
ATOM 568 C C . ILE A 1 80 ? 19.935 20.770 42.496 1.00 55.04 85 ILE A C 1
ATOM 569 O O . ILE A 1 80 ? 19.905 21.136 43.677 1.00 59.53 85 ILE A O 1
ATOM 574 N N . ILE A 1 81 ? 21.073 20.725 41.805 1.00 51.91 86 ILE A N 1
ATOM 575 C CA . ILE A 1 81 ? 22.362 20.931 42.458 1.00 54.86 86 ILE A CA 1
ATOM 576 C C . ILE A 1 81 ? 22.757 22.400 42.388 1.00 57.26 86 ILE A C 1
ATOM 577 O O . ILE A 1 81 ? 23.873 22.772 42.767 1.00 61.03 86 ILE A O 1
ATOM 582 N N . ASP A 1 82 ? 21.850 23.241 41.895 1.00 61.55 87 ASP A N 1
ATOM 583 C CA . ASP A 1 82 ? 22.121 24.670 41.815 1.00 71.32 87 ASP A CA 1
ATOM 584 C C . ASP A 1 82 ? 22.268 25.264 43.212 1.00 76.70 87 ASP A C 1
ATOM 585 O O . ASP A 1 82 ? 21.391 25.102 44.065 1.00 84.53 87 ASP A O 1
ATOM 590 N N . THR A 1 83 ? 23.383 25.951 43.442 1.00 84.04 88 THR A N 1
ATOM 591 C CA . THR A 1 83 ? 23.681 26.589 44.719 1.00 86.91 88 THR A CA 1
ATOM 592 C C . THR A 1 83 ? 24.150 28.021 44.497 1.00 87.38 88 THR A C 1
ATOM 593 O O . THR A 1 83 ? 25.065 28.511 45.166 1.00 89.76 88 THR A O 1
ATOM 597 N N . ALA A 1 84 ? 23.527 28.713 43.541 1.00 82.43 89 ALA A N 1
ATOM 598 C CA . ALA A 1 84 ? 23.905 30.090 43.251 1.00 82.97 89 ALA A CA 1
ATOM 599 C C . ALA A 1 84 ? 23.523 31.045 44.374 1.00 88.75 89 ALA A C 1
ATOM 600 O O . ALA A 1 84 ? 24.113 32.125 44.478 1.00 97.68 89 ALA A O 1
ATOM 602 N N . GLY A 1 85 ? 22.559 30.674 45.211 1.00 88.39 90 GLY A N 1
ATOM 603 C CA . GLY A 1 85 ? 22.145 31.514 46.319 1.00 90.81 90 GLY A CA 1
ATOM 604 C C . GLY A 1 85 ? 22.570 30.975 47.671 1.00 91.21 90 GLY A C 1
ATOM 605 O O . GLY A 1 85 ? 23.587 30.291 47.789 1.00 91.17 90 GLY A O 1
ATOM 606 N N . SER B 1 2 ? 26.566 15.496 49.017 1.00 95.09 7 SER B N 1
ATOM 607 C CA . SER B 1 2 ? 26.229 16.500 48.014 1.00 90.17 7 SER B CA 1
ATOM 608 C C . SER B 1 2 ? 25.052 17.356 48.470 1.00 88.14 7 SER B C 1
ATOM 609 O O . SER B 1 2 ? 24.159 16.876 49.167 1.00 88.91 7 SER B O 1
ATOM 612 N N . HIS B 1 3 ? 25.057 18.624 48.077 1.00 89.90 8 HIS B N 1
ATOM 613 C CA . HIS B 1 3 ? 23.977 19.537 48.416 1.00 90.19 8 HIS B CA 1
ATOM 614 C C . HIS B 1 3 ? 22.963 19.603 47.278 1.00 82.95 8 HIS B C 1
ATOM 615 O O . HIS B 1 3 ? 23.245 19.228 46.137 1.00 84.44 8 HIS B O 1
ATOM 622 N N . LEU B 1 4 ? 21.767 20.089 47.603 1.00 75.69 9 LEU B N 1
ATOM 623 C CA . LEU B 1 4 ? 20.689 20.143 46.626 1.00 69.15 9 LEU B CA 1
ATOM 624 C C . LEU B 1 4 ? 19.684 21.209 47.038 1.00 60.25 9 LEU B C 1
ATOM 625 O O . LEU B 1 4 ? 19.483 21.468 48.227 1.00 61.91 9 LEU B O 1
ATOM 630 N N . ASN B 1 5 ? 19.057 21.818 46.035 1.00 48.84 10 ASN B N 1
ATOM 631 C CA . ASN B 1 5 ? 18.081 22.880 46.245 1.00 59.23 10 ASN B CA 1
ATOM 632 C C . ASN B 1 5 ? 16.705 22.256 46.442 1.00 59.20 10 ASN B C 1
ATOM 633 O O . ASN B 1 5 ? 16.207 21.543 45.563 1.00 50.47 10 ASN B O 1
ATOM 638 N N . LEU B 1 6 ? 16.094 22.525 47.598 1.00 56.14 11 LEU B N 1
ATOM 639 C CA . LEU B 1 6 ? 14.824 21.890 47.932 1.00 55.24 11 LEU B CA 1
ATOM 640 C C . LEU B 1 6 ? 13.682 22.461 47.100 1.00 52.60 11 LEU B C 1
ATOM 641 O O . LEU B 1 6 ? 12.823 21.712 46.622 1.00 55.18 11 LEU B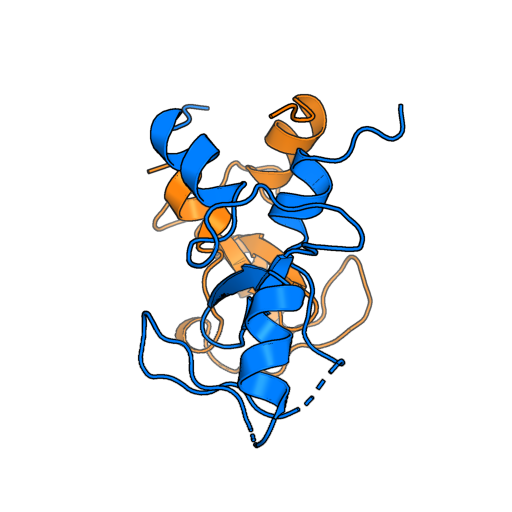 O 1
ATOM 646 N N . ASP B 1 7 ? 13.650 23.784 46.924 1.00 48.03 12 ASP B N 1
ATOM 647 C CA . ASP B 1 7 ? 12.600 24.389 46.110 1.00 57.24 12 ASP B CA 1
ATOM 648 C C . ASP B 1 7 ? 12.724 23.962 44.653 1.00 53.94 12 ASP B C 1
ATOM 649 O O . ASP B 1 7 ? 11.714 23.722 43.982 1.00 53.50 12 ASP B O 1
ATOM 654 N N . ALA B 1 8 ? 13.956 23.857 44.148 1.00 49.86 13 ALA B N 1
ATOM 655 C CA . ALA B 1 8 ? 14.1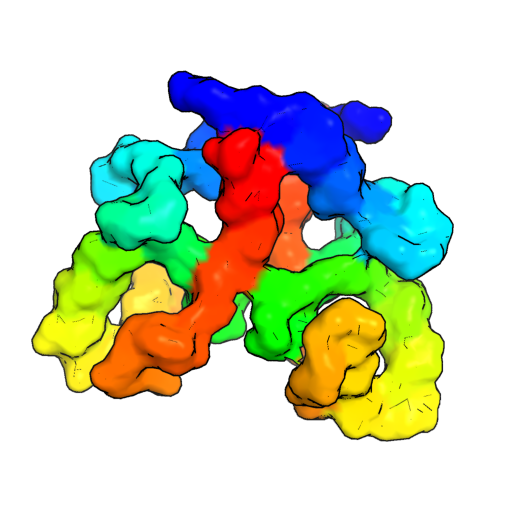53 23.373 42.786 1.00 48.03 13 ALA B CA 1
ATOM 656 C C . ALA B 1 8 ? 13.780 21.902 42.670 1.00 48.14 13 ALA B C 1
ATOM 657 O O . ALA B 1 8 ? 13.248 21.470 41.641 1.00 49.36 13 ALA B O 1
ATOM 659 N N . LEU B 1 9 ? 14.055 21.116 43.715 1.00 50.61 14 LEU B N 1
ATOM 660 C CA . LEU B 1 9 ? 13.658 19.712 43.705 1.00 47.02 14 LEU B CA 1
ATOM 661 C C . LEU B 1 9 ? 12.145 19.568 43.635 1.00 48.75 14 LEU B C 1
ATOM 662 O O . LEU B 1 9 ? 11.638 18.620 43.026 1.00 48.65 14 LEU B O 1
ATOM 667 N N . ARG B 1 10 ? 11.408 20.498 44.245 1.00 52.50 15 ARG B N 1
ATOM 668 C CA . ARG B 1 10 ? 9.953 20.469 44.144 1.00 60.21 15 ARG B CA 1
ATOM 669 C C . ARG B 1 10 ? 9.490 20.867 42.747 1.00 57.90 15 ARG B C 1
ATOM 670 O O . ARG B 1 10 ? 8.524 20.300 42.223 1.00 55.21 15 ARG B O 1
ATOM 678 N N . GLU B 1 11 ? 10.164 21.843 42.133 1.00 58.42 16 GLU B N 1
ATOM 679 C CA . GLU B 1 11 ? 9.775 22.298 40.801 1.00 62.89 16 GLU B CA 1
ATOM 680 C C . GLU B 1 11 ? 9.903 21.179 39.774 1.00 53.19 16 GLU B C 1
ATOM 681 O O . GLU B 1 11 ? 9.009 20.974 38.945 1.00 51.76 16 GLU B O 1
ATOM 687 N N . VAL B 1 12 ? 11.014 20.440 39.817 1.00 46.40 17 VAL B N 1
ATOM 688 C CA . VAL B 1 12 ? 11.290 19.436 38.794 1.00 48.58 17 VAL B CA 1
ATOM 689 C C . VAL B 1 12 ? 10.436 18.187 38.928 1.00 49.94 17 VAL B C 1
ATOM 690 O O . VAL B 1 12 ? 10.405 17.372 37.999 1.00 48.91 17 VAL B O 1
ATOM 694 N N . LEU B 1 13 ? 9.738 18.011 40.048 1.00 48.70 18 LEU B N 1
ATOM 695 C CA . LEU B 1 13 ? 8.920 16.826 40.267 1.00 53.04 18 LEU B CA 1
ATOM 696 C C . LEU B 1 13 ? 7.462 17.028 39.882 1.00 54.96 18 LEU B C 1
ATOM 697 O O . LEU B 1 13 ? 6.669 16.089 40.010 1.00 60.19 18 LEU B O 1
ATOM 702 N N . GLU B 1 14 ? 7.090 18.215 39.412 1.00 53.96 19 GLU B N 1
ATOM 703 C CA . GLU B 1 14 ? 5.741 18.476 38.938 1.00 61.87 19 GLU B CA 1
ATOM 704 C C . GLU B 1 14 ? 5.804 19.138 37.570 1.00 60.69 19 GLU B C 1
ATOM 705 O O . GLU B 1 14 ? 6.765 19.843 37.248 1.00 56.55 19 GLU B O 1
ATOM 711 N N . CYS B 1 15 ? 4.782 18.883 36.762 1.00 61.67 20 CYS B N 1
ATOM 712 C CA . CYS B 1 15 ? 4.750 19.428 35.414 1.00 61.81 20 CYS B CA 1
ATOM 713 C C . CYS B 1 15 ? 4.727 20.952 35.469 1.00 63.72 20 CYS B C 1
ATOM 714 O O . CYS B 1 15 ? 3.904 21.530 36.193 1.00 65.04 20 CYS B O 1
ATOM 717 N N . PRO B 1 16 ? 5.602 21.636 34.728 1.00 65.64 21 PRO B N 1
ATOM 718 C CA . PRO B 1 16 ? 5.620 23.105 34.767 1.00 67.37 21 PRO B CA 1
ATOM 719 C C . PRO B 1 16 ? 4.428 23.756 34.085 1.00 72.95 21 PRO B C 1
ATOM 720 O O . PRO B 1 16 ? 4.317 24.987 34.119 1.00 77.44 21 PRO B O 1
ATOM 724 N N . ILE B 1 17 ? 3.537 22.980 33.468 1.00 73.96 22 ILE B N 1
ATOM 725 C CA . ILE B 1 17 ? 2.372 23.531 32.786 1.00 78.28 22 ILE B CA 1
ATOM 726 C C . ILE B 1 17 ? 1.136 23.377 33.663 1.00 84.11 22 ILE B C 1
ATOM 727 O O . ILE B 1 17 ? 0.572 24.369 34.139 1.00 90.62 22 ILE B O 1
ATOM 732 N N . CYS B 1 18 ? 0.706 22.135 33.884 1.00 83.44 23 CYS B N 1
ATOM 733 C CA . CYS B 1 18 ? -0.510 21.859 34.642 1.00 89.23 23 CYS B CA 1
ATOM 734 C C . CYS B 1 18 ? -0.298 21.852 36.150 1.00 93.62 23 CYS B C 1
ATOM 735 O O . CYS B 1 18 ? -1.272 21.669 36.888 1.00 97.15 23 CYS B O 1
ATOM 738 N N . MET B 1 19 ? 0.936 22.024 36.622 1.00 95.82 24 MET B N 1
ATOM 739 C CA . MET B 1 19 ? 1.275 22.112 38.040 1.00 99.99 24 MET B CA 1
ATOM 740 C C . MET B 1 19 ? 0.984 20.823 38.801 1.00 92.50 24 MET B C 1
ATOM 741 O O . MET B 1 19 ? 0.956 20.833 40.037 1.00 95.01 24 MET B O 1
ATOM 746 N N . GLU B 1 20 ? 0.764 19.714 38.101 1.00 82.42 25 GLU B N 1
ATOM 747 C CA . GLU B 1 20 ? 0.554 18.426 38.743 1.00 76.09 25 GLU B CA 1
ATOM 748 C C . GLU B 1 20 ? 1.867 17.664 38.866 1.00 71.83 25 GLU B C 1
ATOM 749 O O . GLU B 1 20 ? 2.746 17.756 38.005 1.00 74.47 25 GLU B O 1
ATOM 755 N N . SER B 1 21 ? 1.988 16.903 39.950 1.00 62.55 26 SER B N 1
ATOM 756 C CA . SER B 1 21 ? 3.188 16.111 40.177 1.00 63.44 26 SER B CA 1
ATOM 757 C C . SER B 1 21 ? 3.264 14.962 39.180 1.00 63.88 26 SER B C 1
ATOM 758 O O . SER B 1 21 ? 2.254 14.332 38.854 1.00 69.87 26 SER B O 1
ATOM 761 N N . PHE B 1 22 ? 4.473 14.697 38.690 1.00 57.79 27 PHE B N 1
ATOM 762 C CA . PHE B 1 22 ? 4.672 13.626 37.723 1.00 56.03 27 PHE B CA 1
ATOM 763 C C . PHE B 1 22 ? 4.325 12.273 38.333 1.00 62.11 27 PHE B C 1
ATOM 764 O O . PHE B 1 22 ? 4.539 12.026 39.524 1.00 56.99 27 PHE B O 1
ATOM 772 N N . THR B 1 23 ? 3.781 11.393 37.500 1.00 65.41 28 THR B N 1
ATOM 773 C CA . THR B 1 23 ? 3.471 10.018 37.862 1.00 68.76 28 THR B CA 1
ATOM 774 C C . THR B 1 23 ? 4.180 9.072 36.895 1.00 70.82 28 THR B C 1
ATOM 775 O O . THR B 1 23 ? 4.826 9.497 35.935 1.00 67.35 28 THR B O 1
ATOM 779 N N . GLU B 1 24 ? 4.049 7.771 37.156 1.00 80.22 29 GLU B N 1
ATOM 780 C CA . GLU B 1 24 ? 4.729 6.783 36.327 1.00 83.94 29 GLU B CA 1
ATOM 781 C C . GLU B 1 24 ? 3.967 6.470 35.045 1.00 87.03 29 GLU B C 1
ATOM 782 O O . GLU B 1 24 ? 4.583 6.075 34.048 1.00 86.12 29 GLU B O 1
ATOM 788 N N . GLU B 1 25 ? 2.643 6.642 35.039 1.00 89.76 30 GLU B N 1
ATOM 789 C CA . GLU B 1 25 ? 1.830 6.295 33.875 1.00 92.81 30 GLU B CA 1
ATOM 790 C C . GLU B 1 25 ? 1.018 7.486 33.379 1.00 85.76 30 GLU B C 1
ATOM 791 O O . GLU B 1 25 ? 1.251 7.950 32.260 1.00 82.57 30 GLU B O 1
ATOM 797 N N . GLN B 1 26 ? 0.060 7.984 34.164 1.00 85.00 31 GLN B N 1
ATOM 798 C CA . GLN B 1 26 ? -0.807 9.068 33.709 1.00 88.70 31 GLN B CA 1
ATOM 799 C C . GLN B 1 26 ? 0.003 10.311 33.352 1.00 82.92 31 GLN B C 1
ATOM 800 O O . GLN B 1 26 ? 0.032 10.740 32.193 1.00 81.17 31 GLN B O 1
ATOM 806 N N . LEU B 1 27 ? 0.665 10.901 34.340 1.00 78.28 32 LEU B N 1
ATOM 807 C CA . LEU B 1 27 ? 1.483 12.100 34.141 1.00 70.94 32 LEU B CA 1
ATOM 808 C C . LEU B 1 27 ? 2.950 11.737 33.949 1.00 62.51 32 LEU B C 1
ATOM 809 O O . LEU B 1 27 ? 3.831 12.244 34.643 1.00 56.44 32 LEU B O 1
ATOM 814 N N . ARG B 1 28 ? 3.223 10.846 33.003 1.00 59.98 33 ARG B N 1
ATOM 815 C CA . ARG B 1 28 ? 4.587 10.377 32.787 1.00 54.84 33 ARG B CA 1
ATOM 816 C C . ARG B 1 28 ? 5.458 11.517 32.267 1.00 54.66 33 ARG B C 1
ATOM 817 O O . ARG B 1 28 ? 5.085 12.185 31.296 1.00 60.41 33 ARG B O 1
ATOM 825 N N . PRO B 1 29 ? 6.614 11.774 32.885 1.00 48.95 34 PRO B N 1
ATOM 826 C CA . PRO B 1 29 ? 7.461 12.895 32.446 1.00 47.22 34 PRO B CA 1
ATOM 827 C C . PRO B 1 29 ? 8.176 12.558 31.146 1.00 52.43 34 PRO B C 1
ATOM 828 O O . PRO B 1 29 ? 8.933 11.588 31.070 1.00 54.78 34 PRO B O 1
ATOM 832 N N . LYS B 1 30 ? 7.935 13.371 30.122 1.00 53.02 35 LYS B N 1
ATOM 833 C CA . LYS B 1 30 ? 8.501 13.165 28.797 1.00 49.31 35 LYS B CA 1
ATOM 834 C C . LYS B 1 30 ? 9.557 14.224 28.513 1.00 44.88 35 LYS B C 1
ATOM 835 O O . LYS B 1 30 ? 9.384 15.398 28.856 1.00 43.80 35 LYS B O 1
ATOM 841 N N . LEU B 1 31 ? 10.652 13.801 27.885 1.00 43.89 36 LEU B N 1
ATOM 842 C CA . LEU B 1 31 ? 11.761 14.688 27.560 1.00 51.47 36 LEU B CA 1
ATOM 843 C C . LEU B 1 31 ? 11.592 15.230 26.146 1.00 50.88 36 LEU B C 1
ATOM 844 O O . LEU B 1 31 ? 11.622 14.466 25.175 1.00 56.74 36 LEU B O 1
ATOM 849 N N . LEU B 1 32 ? 11.415 16.543 26.033 1.00 49.34 37 LEU B N 1
ATOM 850 C CA . LEU B 1 32 ? 11.484 17.190 24.733 1.00 54.84 37 LEU B CA 1
ATOM 851 C C . LEU B 1 32 ? 12.934 17.267 24.263 1.00 58.61 37 LEU B C 1
ATOM 852 O O . LEU B 1 32 ? 13.878 17.168 25.051 1.00 60.85 37 LEU B O 1
ATOM 857 N N . HIS B 1 33 ? 13.105 17.444 22.950 1.00 63.25 38 HIS B N 1
ATOM 858 C CA . HIS B 1 33 ? 14.446 17.471 22.377 1.00 69.89 38 HIS B CA 1
ATOM 859 C C . HIS B 1 33 ? 15.258 18.669 22.850 1.00 67.31 38 HIS B C 1
ATOM 860 O O . HIS B 1 33 ? 16.491 18.633 22.780 1.00 68.28 38 HIS B O 1
ATOM 867 N N . CYS B 1 34 ? 14.601 19.724 23.332 1.00 65.48 39 CYS B N 1
ATOM 868 C CA . CYS B 1 34 ? 15.303 20.871 23.892 1.00 64.08 39 CYS B CA 1
ATOM 869 C C . CYS B 1 34 ? 15.794 20.627 25.313 1.00 64.93 39 CYS B C 1
ATOM 870 O O . CYS B 1 34 ? 16.575 21.435 25.828 1.00 68.43 39 CYS B O 1
ATOM 873 N N . GLY B 1 35 ? 15.364 19.542 25.954 1.00 61.45 40 GLY B N 1
ATOM 874 C CA . GLY B 1 35 ? 15.772 19.212 27.299 1.00 59.63 40 GLY B CA 1
ATOM 875 C C . GLY B 1 35 ? 14.726 19.477 28.362 1.00 59.48 40 GLY B C 1
ATOM 876 O O . GLY B 1 35 ? 14.842 18.941 29.470 1.00 60.94 40 GLY B O 1
ATOM 877 N N . HIS B 1 36 ? 13.713 20.284 28.059 1.00 59.35 41 HIS B N 1
ATOM 878 C CA . HIS B 1 36 ? 12.654 20.545 29.019 1.00 57.59 41 HIS B CA 1
ATOM 879 C C . HIS B 1 36 ? 11.713 19.349 29.120 1.00 55.29 41 HIS B C 1
ATOM 880 O O . HIS B 1 36 ? 11.589 18.538 28.198 1.00 56.16 41 HIS B O 1
ATOM 887 N N . THR B 1 37 ? 11.042 19.250 30.265 1.00 48.24 42 THR B N 1
ATOM 888 C CA . THR B 1 37 ? 10.196 18.112 30.595 1.00 45.61 42 THR B CA 1
ATOM 889 C C . THR B 1 37 ? 8.773 18.584 30.851 1.00 47.47 42 THR B C 1
ATOM 890 O O . THR B 1 37 ? 8.556 19.535 31.609 1.00 54.47 42 THR B O 1
ATOM 894 N N . ILE B 1 38 ? 7.808 17.921 30.212 1.00 50.77 43 ILE B N 1
ATOM 895 C CA . ILE B 1 38 ? 6.392 18.144 30.465 1.00 58.24 43 ILE B CA 1
ATOM 896 C C . ILE B 1 38 ? 5.723 16.785 30.624 1.00 53.22 43 ILE B C 1
ATOM 897 O O . ILE B 1 38 ? 6.220 15.761 30.151 1.00 45.91 43 ILE B O 1
ATOM 902 N N . CYS B 1 39 ? 4.586 16.786 31.314 1.00 57.84 44 CYS B N 1
ATOM 903 C CA . CYS B 1 39 ? 3.906 15.537 31.613 1.00 62.61 44 CYS B CA 1
ATOM 904 C C . CYS B 1 39 ? 3.280 14.946 30.351 1.00 69.94 44 CYS B C 1
ATOM 905 O O . CYS B 1 39 ? 3.177 15.592 29.304 1.00 71.64 44 CYS B O 1
ATOM 908 N N . ARG B 1 40 ? 2.857 13.686 30.471 1.00 74.51 45 ARG B N 1
ATOM 909 C CA . ARG B 1 40 ? 2.286 12.971 29.336 1.00 76.37 45 ARG B CA 1
ATOM 910 C C . ARG B 1 40 ? 0.956 13.573 28.897 1.00 82.02 45 ARG B C 1
ATOM 911 O O . ARG B 1 40 ? 0.650 13.588 27.700 1.00 83.57 45 ARG B O 1
ATOM 919 N N . GLN B 1 41 ? 0.163 14.085 29.840 1.00 85.25 46 GLN B N 1
ATOM 920 C CA . GLN B 1 41 ? -1.160 14.599 29.500 1.00 91.97 46 GLN B CA 1
ATOM 921 C C . GLN B 1 41 ? -1.076 15.952 28.802 1.00 91.59 46 GLN B C 1
ATOM 922 O O . GLN B 1 41 ? -1.742 16.174 27.785 1.00 102.91 46 GLN B O 1
ATOM 928 N N . CYS B 1 42 ? -0.267 16.871 29.337 1.00 82.98 47 CYS B N 1
ATOM 929 C CA . CYS B 1 42 ? -0.081 18.163 28.682 1.00 81.91 47 CYS B CA 1
ATOM 930 C C . CYS B 1 42 ? 0.562 18.017 27.311 1.00 79.75 47 CYS B C 1
ATOM 931 O O . CYS B 1 42 ? 0.285 18.815 26.408 1.00 84.34 47 CYS B O 1
ATOM 934 N N . LEU B 1 43 ? 1.420 17.011 27.135 1.00 74.73 48 LEU B N 1
ATOM 935 C CA . LEU B 1 43 ? 2.042 16.795 25.835 1.00 74.03 48 LEU B CA 1
ATOM 936 C C . LEU B 1 43 ? 1.025 16.351 24.792 1.00 80.33 48 LEU B C 1
ATOM 937 O O . LEU B 1 43 ? 1.163 16.693 23.612 1.00 78.71 48 LEU B O 1
ATOM 942 N N . GLU B 1 44 ? 0.002 15.594 25.200 1.00 84.50 49 GLU B N 1
ATOM 943 C CA . GLU B 1 44 ? -1.035 15.197 24.254 1.00 93.41 49 GLU B CA 1
ATOM 944 C C . GLU B 1 44 ? -1.836 16.398 23.770 1.00 93.81 49 GLU B C 1
ATOM 945 O O . GLU B 1 44 ? -2.301 16.411 22.624 1.00 94.74 49 GLU B O 1
ATOM 951 N N . LYS B 1 45 ? -2.011 17.408 24.625 1.00 96.38 50 LYS B N 1
ATOM 952 C CA . LYS B 1 45 ? -2.713 18.616 24.206 1.00 107.33 50 LYS B CA 1
ATOM 953 C C . LYS B 1 45 ? -1.918 19.381 23.159 1.00 113.20 50 LYS B C 1
ATOM 954 O O . LYS B 1 45 ? -2.494 19.927 22.211 1.00 122.57 50 LYS B O 1
ATOM 960 N N . LEU B 1 46 ? -0.593 19.434 23.308 1.00 113.41 51 LEU B N 1
ATOM 961 C CA . LEU B 1 46 ? 0.219 20.109 22.307 1.00 115.19 51 LEU B CA 1
ATOM 962 C C . LEU B 1 46 ? 0.471 19.239 21.086 1.00 118.24 51 LEU B C 1
ATOM 963 O O . LEU B 1 46 ? 0.806 19.772 20.023 1.00 122.84 51 LEU B O 1
ATOM 968 N N . LEU B 1 47 ? 0.318 17.918 21.208 1.00 110.94 52 LEU B N 1
ATOM 969 C CA . LEU B 1 47 ? 0.370 17.072 20.026 1.00 112.24 52 LEU B CA 1
ATOM 970 C C . LEU B 1 47 ? -0.953 17.077 19.274 1.00 119.10 52 LEU B C 1
ATOM 971 O O . LEU B 1 47 ? -0.985 16.720 18.091 1.00 124.28 52 LEU B O 1
ATOM 976 N N . ALA B 1 48 ? -2.043 17.478 19.936 1.00 122.22 53 ALA B N 1
ATOM 977 C CA . ALA B 1 48 ? -3.322 17.617 19.250 1.00 130.66 53 ALA B CA 1
ATOM 978 C C . ALA B 1 48 ? -3.279 18.740 18.224 1.00 137.77 53 ALA B C 1
ATOM 979 O O . ALA B 1 48 ? -3.952 18.663 17.190 1.00 145.07 53 ALA B O 1
ATOM 981 N N . SER B 1 49 ? -2.498 19.786 18.496 1.00 135.88 54 SER B N 1
ATOM 982 C CA . SER B 1 49 ? -2.305 20.903 17.584 1.00 142.64 54 SER B CA 1
ATOM 983 C C . SER B 1 49 ? -1.032 20.765 16.756 1.00 141.28 54 SER B C 1
ATOM 984 O O . SER B 1 49 ? -0.563 21.755 16.184 1.00 143.99 54 SER B O 1
ATOM 987 N N . SER B 1 50 ? -0.463 19.565 16.687 1.00 137.92 55 SER B N 1
ATOM 988 C CA . SER B 1 50 ? 0.771 19.338 15.942 1.00 135.77 55 SER B CA 1
ATOM 989 C C . SER B 1 50 ? 0.575 19.601 14.452 1.00 141.26 55 SER B C 1
ATOM 990 O O . SER B 1 50 ? 0.553 18.672 13.646 1.00 143.14 55 SER B O 1
ATOM 992 N N . GLY B 1 53 ? 4.940 18.727 14.531 1.00 115.31 58 GLY B N 1
ATOM 993 C CA . GLY B 1 53 ? 5.752 18.549 15.720 1.00 111.12 58 GLY B CA 1
ATOM 994 C C . GLY B 1 53 ? 5.139 19.149 16.971 1.00 108.52 58 GLY B C 1
ATOM 995 O O . GLY B 1 53 ? 3.951 19.468 16.998 1.00 114.04 58 GLY B O 1
ATOM 996 N N . VAL B 1 54 ? 5.956 19.309 18.010 1.00 101.64 59 VAL B N 1
ATOM 997 C CA . VAL B 1 54 ? 5.521 19.846 19.294 1.00 96.75 59 VAL B CA 1
ATOM 998 C C . VAL B 1 54 ? 6.365 21.073 19.609 1.00 95.51 59 VAL B C 1
ATOM 999 O O . VAL B 1 54 ? 7.594 21.035 19.483 1.00 95.64 59 VAL B O 1
ATOM 1003 N N . ARG B 1 55 ? 5.708 22.151 20.028 1.00 97.12 60 ARG B N 1
ATOM 1004 C CA . ARG B 1 55 ? 6.378 23.397 20.376 1.00 96.45 60 ARG B CA 1
ATOM 1005 C C . ARG B 1 55 ? 6.467 23.512 21.892 1.00 89.99 60 ARG B C 1
ATOM 1006 O O . ARG B 1 55 ? 5.446 23.454 22.584 1.00 91.24 60 ARG B O 1
ATOM 1014 N N . CYS B 1 56 ? 7.681 23.674 22.401 1.00 83.22 61 CYS B N 1
ATOM 1015 C CA . CYS B 1 56 ? 7.865 23.835 23.836 1.00 82.07 61 CYS B CA 1
ATOM 1016 C C . CYS B 1 56 ? 7.391 25.224 24.251 1.00 87.86 61 CYS B C 1
ATOM 1017 O O . CYS B 1 56 ? 7.712 26.210 23.577 1.00 95.33 61 CYS B O 1
ATOM 1020 N N . PRO B 1 57 ? 6.630 25.348 25.340 1.00 88.50 62 PRO B N 1
ATOM 1021 C CA . PRO B 1 57 ? 6.091 26.658 25.724 1.00 92.35 62 PRO B CA 1
ATOM 1022 C C . PRO B 1 57 ? 7.036 27.513 26.551 1.00 93.08 62 PRO B C 1
ATOM 1023 O O . PRO B 1 57 ? 6.679 28.649 26.884 1.00 93.78 62 PRO B O 1
ATOM 1027 N N . PHE B 1 58 ? 8.223 27.014 26.890 1.00 91.59 63 PHE B N 1
ATOM 1028 C CA . PHE B 1 58 ? 9.182 27.768 27.687 1.00 92.71 63 PHE B CA 1
ATOM 1029 C C . PHE B 1 58 ? 10.329 28.308 26.844 1.00 90.72 63 PHE B C 1
ATOM 1030 O O . PHE B 1 58 ? 10.651 29.497 26.922 1.00 93.85 63 PHE B O 1
ATOM 1038 N N . CYS B 1 59 ? 10.954 27.455 26.041 1.00 86.46 64 CYS B N 1
ATOM 1039 C CA . CYS B 1 59 ? 11.797 27.885 24.938 1.00 88.11 64 CYS B CA 1
ATOM 1040 C C . CYS B 1 59 ? 11.113 27.501 23.633 1.00 95.30 64 CYS B C 1
ATOM 1041 O O . CYS B 1 59 ? 10.538 26.415 23.520 1.00 101.50 64 CYS B O 1
ATOM 1044 N N . SER B 1 60 ? 11.153 28.399 22.661 1.00 95.42 65 SER B N 1
ATOM 1045 C CA . SER B 1 60 ? 10.318 28.229 21.472 1.00 98.95 65 SER B CA 1
ATOM 1046 C C . SER B 1 60 ? 10.829 27.146 20.519 1.00 95.13 65 SER B C 1
ATOM 1047 O O . SER B 1 60 ? 10.367 27.108 19.372 1.00 96.21 65 SER B O 1
ATOM 1050 N N . LYS B 1 61 ? 11.747 26.285 20.951 1.00 94.06 66 LYS B N 1
ATOM 1051 C CA . LYS B 1 61 ? 12.221 25.193 20.116 1.00 100.79 66 LYS B CA 1
ATOM 1052 C C . LYS B 1 61 ? 11.096 24.196 19.844 1.00 102.27 66 LYS B C 1
ATOM 1053 O O . LYS B 1 61 ? 10.121 24.095 20.595 1.00 99.99 66 LYS B O 1
ATOM 1059 N N . ILE B 1 62 ? 11.245 23.450 18.752 1.00 104.92 67 ILE B N 1
ATOM 1060 C CA . ILE B 1 62 ? 10.233 22.507 18.293 1.00 102.97 67 ILE B CA 1
ATOM 1061 C C . ILE B 1 62 ? 10.794 21.095 18.367 1.00 99.59 67 ILE B C 1
ATOM 1062 O O . ILE B 1 62 ? 11.979 20.873 18.097 1.00 108.53 67 ILE B O 1
ATOM 1067 N N . THR B 1 63 ? 9.939 20.141 18.734 1.00 88.37 68 THR B N 1
ATOM 1068 C CA . THR B 1 63 ? 10.288 18.726 18.740 1.00 82.37 68 THR B CA 1
ATOM 1069 C C . THR B 1 63 ? 9.384 18.015 17.744 1.00 89.67 68 THR B C 1
ATOM 1070 O O . THR B 1 63 ? 8.156 18.089 17.857 1.00 92.43 68 THR B O 1
ATOM 1074 N N . ARG B 1 64 ? 9.987 17.326 16.778 1.00 93.96 69 ARG B N 1
ATOM 1075 C CA . ARG B 1 64 ? 9.241 16.687 15.697 1.00 104.81 69 ARG B CA 1
ATOM 1076 C C . ARG B 1 64 ? 8.903 15.254 16.094 1.00 102.64 69 ARG B C 1
ATOM 1077 O O . ARG B 1 64 ? 9.772 14.377 16.072 1.00 103.91 69 ARG B O 1
ATOM 1085 N N . ILE B 1 65 ? 7.638 15.014 16.449 1.00 97.88 70 ILE B N 1
ATOM 1086 C CA . ILE B 1 65 ? 7.154 13.678 16.774 1.00 97.32 70 ILE B CA 1
ATOM 1087 C C . ILE B 1 65 ? 5.724 13.528 16.273 1.00 104.84 70 ILE B C 1
ATOM 1088 O O . ILE B 1 65 ? 4.987 14.504 16.118 1.00 108.42 70 ILE B O 1
ATOM 1093 N N . THR B 1 66 ? 5.338 12.277 16.024 1.00 110.39 71 THR B N 1
ATOM 1094 C CA . THR B 1 66 ? 3.964 11.934 15.687 1.00 117.54 71 THR B CA 1
ATOM 1095 C C . THR B 1 66 ? 3.329 10.992 16.700 1.00 116.03 71 THR B C 1
ATOM 1096 O O . THR B 1 66 ? 2.135 10.692 16.582 1.00 122.37 71 THR B O 1
ATOM 1100 N N . SER B 1 67 ? 4.089 10.519 17.686 1.00 104.93 72 SER B N 1
ATOM 1101 C CA . SER B 1 67 ? 3.563 9.666 18.743 1.00 102.42 72 SER B CA 1
ATOM 1102 C C . SER B 1 67 ? 4.456 9.820 19.965 1.00 94.21 72 SER B C 1
ATOM 1103 O O . SER B 1 67 ? 5.669 9.999 19.832 1.00 85.91 72 SER B O 1
ATOM 1106 N N . LEU B 1 68 ? 3.850 9.749 21.153 1.00 94.71 73 LEU B N 1
ATOM 1107 C CA . LEU B 1 68 ? 4.607 9.984 22.378 1.00 91.74 73 LEU B CA 1
ATOM 1108 C C . LEU B 1 68 ? 5.619 8.882 22.659 1.00 88.42 73 LEU B C 1
ATOM 1109 O O . LEU B 1 68 ? 6.585 9.121 23.392 1.00 82.40 73 LEU B O 1
ATOM 1114 N N . THR B 1 69 ? 5.423 7.687 22.097 1.00 100.56 74 THR B N 1
ATOM 1115 C CA . THR B 1 69 ? 6.390 6.612 22.283 1.00 104.12 74 THR B CA 1
ATOM 1116 C C . THR B 1 69 ? 7.749 6.952 21.686 1.00 104.17 74 THR B C 1
ATOM 1117 O O . THR B 1 69 ? 8.754 6.343 22.070 1.00 105.06 74 THR B O 1
ATOM 1121 N N . GLN B 1 70 ? 7.804 7.911 20.760 1.00 97.30 75 GLN B N 1
ATOM 1122 C CA . GLN B 1 70 ? 9.069 8.328 20.173 1.00 87.96 75 GLN B CA 1
ATOM 1123 C C . GLN B 1 70 ? 9.880 9.220 21.102 1.00 77.42 75 GLN B C 1
ATOM 1124 O O . GLN B 1 70 ? 11.100 9.323 20.931 1.00 77.78 75 GLN B O 1
ATOM 1130 N N . LEU B 1 71 ? 9.239 9.863 22.075 1.00 65.62 76 LEU B N 1
ATOM 1131 C CA . LEU B 1 71 ? 9.931 10.760 22.988 1.00 65.96 76 LEU B CA 1
ATOM 1132 C C . LEU B 1 71 ? 10.519 9.984 24.158 1.00 61.90 76 LEU B C 1
ATOM 1133 O O . LEU B 1 71 ? 9.899 9.055 24.682 1.00 67.03 76 LEU B O 1
ATOM 1138 N N . THR B 1 72 ? 11.721 10.380 24.565 1.00 61.84 77 THR B N 1
ATOM 1139 C CA . THR B 1 72 ? 12.379 9.740 25.693 1.00 70.52 77 THR B CA 1
ATOM 1140 C C . THR B 1 72 ? 11.741 10.169 27.007 1.00 60.07 77 THR B C 1
ATOM 1141 O O . THR B 1 72 ? 11.317 11.317 27.168 1.00 54.58 77 THR B O 1
ATOM 1145 N N . ASP B 1 73 ? 11.657 9.229 27.943 1.00 56.28 78 ASP B N 1
ATOM 1146 C CA . ASP B 1 73 ? 11.209 9.558 29.284 1.00 56.59 78 ASP B CA 1
ATOM 1147 C C . ASP B 1 73 ? 12.308 10.298 30.037 1.00 53.82 78 ASP B C 1
ATOM 1148 O O . ASP B 1 73 ? 13.494 10.218 29.702 1.00 59.24 78 ASP B O 1
ATOM 1153 N N . ASN B 1 74 ? 11.897 11.037 31.064 1.00 52.27 79 ASN B N 1
ATOM 1154 C CA . ASN B 1 74 ? 12.844 11.665 31.983 1.00 44.61 79 ASN B CA 1
ATOM 1155 C C . ASN B 1 74 ? 13.228 10.620 33.021 1.00 44.92 79 ASN B C 1
ATOM 1156 O O . ASN B 1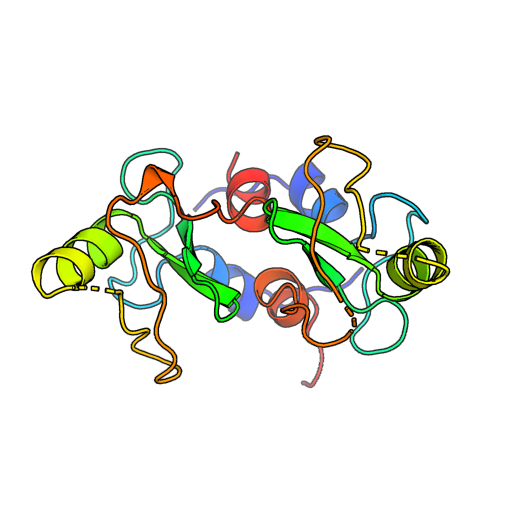 74 ? 12.567 10.458 34.047 1.00 47.06 79 ASN B O 1
ATOM 1161 N N . LEU B 1 75 ? 14.323 9.907 32.743 1.00 41.43 80 LEU B N 1
ATOM 1162 C CA . LEU B 1 75 ? 14.742 8.811 33.609 1.00 47.84 80 LEU B CA 1
ATOM 1163 C C . LEU B 1 75 ? 15.126 9.313 34.994 1.00 46.07 80 LEU B C 1
ATOM 1164 O O . LEU B 1 75 ? 14.955 8.590 35.986 1.00 48.80 80 LEU B O 1
ATOM 1169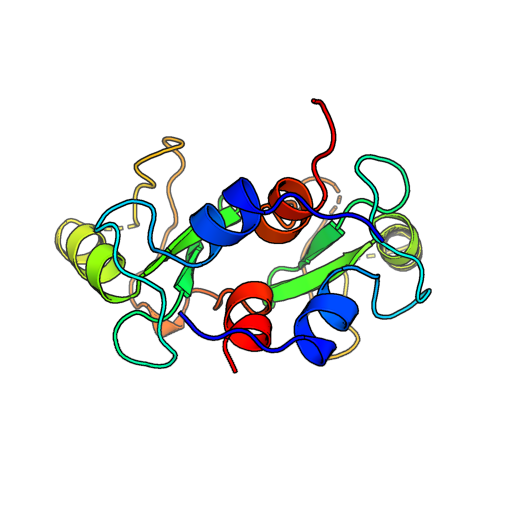 N N . THR B 1 76 ? 15.627 10.548 35.084 1.00 45.74 81 THR B N 1
ATOM 1170 C CA . THR B 1 76 ? 16.008 11.096 36.380 1.00 49.93 81 THR B CA 1
ATOM 1171 C C . THR B 1 76 ? 14.791 11.289 37.277 1.00 49.26 81 THR B C 1
ATOM 1172 O O . THR B 1 76 ? 14.809 10.909 38.453 1.00 51.45 81 THR B O 1
ATOM 1176 N N . VAL B 1 77 ? 13.723 11.880 36.737 1.00 46.86 82 VAL B N 1
ATOM 1177 C CA . VAL B 1 77 ? 12.510 12.091 37.525 1.00 46.31 82 VAL B CA 1
ATOM 1178 C C . VAL B 1 77 ? 11.884 10.759 37.921 1.00 48.17 82 VAL B C 1
ATOM 1179 O O . VAL B 1 77 ? 11.466 10.572 39.071 1.00 43.76 82 VAL B O 1
ATOM 1183 N N . LEU B 1 78 ? 11.801 9.817 36.977 1.00 41.23 83 LEU B N 1
ATOM 1184 C CA . LEU B 1 78 ? 11.150 8.540 37.258 1.00 44.75 83 LEU B CA 1
ATOM 1185 C C . LEU B 1 78 ? 11.895 7.759 38.334 1.00 48.90 83 LEU B C 1
ATOM 1186 O O . LEU B 1 78 ? 11.273 7.117 39.190 1.00 46.09 83 LEU B O 1
ATOM 1191 N N . LYS B 1 79 ? 13.229 7.800 38.306 1.00 46.35 84 LYS B N 1
ATOM 1192 C CA . LYS B 1 79 ? 14.011 7.131 39.340 1.00 53.63 84 LYS B CA 1
ATOM 1193 C C . LYS B 1 79 ? 13.749 7.747 40.708 1.00 54.03 84 LYS B C 1
ATOM 1194 O O . LYS B 1 79 ? 13.680 7.034 41.716 1.00 55.66 84 LYS B O 1
ATOM 1200 N N . ILE B 1 80 ? 13.589 9.070 40.758 1.00 50.83 85 ILE B N 1
ATOM 1201 C CA . ILE B 1 80 ? 13.396 9.756 42.032 1.00 47.81 85 ILE B CA 1
ATOM 1202 C C . ILE B 1 80 ? 12.066 9.368 42.666 1.00 53.57 85 ILE B C 1
ATOM 1203 O O . ILE B 1 80 ? 11.987 9.132 43.878 1.00 55.59 85 ILE B O 1
ATOM 1208 N N . ILE B 1 81 ? 11.005 9.284 41.865 1.00 49.31 86 ILE B N 1
ATOM 1209 C CA . ILE B 1 81 ? 9.661 9.081 42.394 1.00 56.32 86 ILE B CA 1
ATOM 1210 C C . ILE B 1 81 ? 9.284 7.604 42.409 1.00 63.64 86 ILE B C 1
ATOM 1211 O O . ILE B 1 81 ? 8.140 7.254 42.718 1.00 70.36 86 ILE B O 1
ATOM 1216 N N . ASP B 1 82 ? 10.229 6.729 42.078 1.00 68.99 87 ASP B N 1
ATOM 1217 C CA . ASP B 1 82 ? 9.946 5.295 42.076 1.00 82.87 87 ASP B CA 1
ATOM 1218 C C . ASP B 1 82 ? 9.642 4.781 43.481 1.00 90.54 87 ASP B C 1
ATOM 1219 O O . ASP B 1 82 ? 10.417 4.991 44.414 1.00 91.75 87 ASP B O 1
#

Solvent-accessible surface area: 9269 Å² total; per-residue (Å²): 129,121,59,48,136,93,8,7,127,94,17,4,35,0,60,70,50,123,97,51,11,50,91,119,100,16,59,0,11,10,5,103,19,3,55,20,0,0,79,76,4,10,92,151,66,109,100,118,53,14,152,1,75,113,41,86,145,93,2,175,117,115,161,24,41,30,3,57,11,0,21,88,0,24,55,98,99,111,106,153,68,53,134,88,6,10,125,91,17,13,33,0,60,68,46,130,92,51,12,49,88,128,93,15,75,0,13,11,5,102,19,3,58,19,0,0,88,68,7,0,75,145,58,39,90,102,72,46,0,141,2,74,108,39,77,126,81,2,181,17,110,46,27,119,104,5,42,29,3,56,11,0,25,86,0,11,108